Protein AF-A0AAW6NGP9-F1 (afdb_monomer_lite)

Radius of gyration: 13.14 Å; chains: 1; bounding box: 25×26×33 Å

Structure (mmCIF, N/CA/C/O backbone):
data_AF-A0AAW6NGP9-F1
#
_entry.id   AF-A0AAW6NGP9-F1
#
loop_
_atom_site.group_PDB
_atom_site.id
_atom_site.type_symbol
_atom_site.label_atom_id
_atom_site.label_alt_id
_atom_site.label_comp_id
_atom_site.label_asym_id
_atom_site.label_entity_id
_atom_site.label_seq_id
_atom_site.pdbx_PDB_ins_code
_atom_site.Cartn_x
_atom_site.Cartn_y
_atom_site.Cartn_z
_atom_site.occupancy
_atom_site.B_iso_or_equiv
_atom_site.auth_seq_id
_atom_site.auth_comp_id
_atom_site.auth_asym_id
_atom_site.auth_atom_id
_atom_site.pdbx_PDB_model_num
ATOM 1 N N . MET A 1 1 ? -7.901 -12.690 14.033 1.00 44.53 1 MET A N 1
ATOM 2 C CA . MET A 1 1 ? -8.806 -11.729 14.699 1.00 44.53 1 MET A CA 1
ATOM 3 C C . MET A 1 1 ? -8.820 -10.477 13.837 1.00 44.53 1 MET A C 1
ATOM 5 O O . MET A 1 1 ? -7.751 -9.929 13.614 1.00 44.53 1 MET A O 1
ATOM 9 N N . SER A 1 2 ? -9.966 -10.096 13.267 1.00 52.41 2 SER A N 1
ATOM 10 C CA . SER A 1 2 ? -10.077 -8.875 12.458 1.00 52.41 2 SER A CA 1
ATOM 11 C C . SER A 1 2 ? -10.267 -7.698 13.406 1.00 52.41 2 SER A C 1
ATOM 13 O O . SER A 1 2 ? -11.289 -7.633 14.085 1.00 52.41 2 SER A O 1
ATOM 15 N N . ALA A 1 3 ? -9.279 -6.814 13.508 1.00 62.34 3 ALA A N 1
ATOM 16 C CA . ALA A 1 3 ? -9.435 -5.586 14.275 1.00 62.34 3 ALA A CA 1
ATOM 17 C C . ALA A 1 3 ? -10.410 -4.666 13.527 1.00 62.34 3 ALA A C 1
ATOM 19 O O . ALA A 1 3 ? -10.184 -4.321 12.369 1.00 62.34 3 ALA A O 1
ATOM 20 N N . THR A 1 4 ? -11.518 -4.304 14.166 1.00 62.44 4 THR A N 1
ATOM 21 C CA . THR A 1 4 ? -12.474 -3.329 13.637 1.00 62.44 4 THR A CA 1
ATOM 22 C C . THR A 1 4 ? -11.866 -1.933 13.723 1.00 62.44 4 THR A C 1
ATOM 24 O O . THR A 1 4 ? -11.371 -1.534 14.778 1.00 62.44 4 THR A O 1
ATOM 27 N N . ALA A 1 5 ? -11.913 -1.174 12.627 1.00 62.53 5 ALA A N 1
ATOM 28 C CA . ALA A 1 5 ? -11.525 0.232 12.650 1.00 62.53 5 ALA A CA 1
ATOM 29 C C . ALA A 1 5 ? -12.461 1.003 13.599 1.00 62.53 5 ALA A C 1
ATOM 31 O O . ALA A 1 5 ? -13.684 0.926 13.476 1.00 62.53 5 ALA A O 1
ATOM 32 N N . THR A 1 6 ? -11.890 1.727 14.560 1.00 64.75 6 THR A N 1
ATOM 33 C CA . THR A 1 6 ? -12.616 2.636 15.460 1.00 64.75 6 THR A CA 1
ATOM 34 C C . THR A 1 6 ? -12.102 4.057 15.250 1.00 64.75 6 THR A C 1
ATOM 36 O O . THR A 1 6 ? -10.999 4.234 14.739 1.00 64.75 6 THR A O 1
ATOM 39 N N . MET A 1 7 ? -12.855 5.078 15.677 1.00 58.84 7 MET A N 1
ATOM 40 C CA . MET A 1 7 ? -12.432 6.484 15.529 1.00 58.84 7 MET A CA 1
ATOM 41 C C . MET A 1 7 ? -11.094 6.815 16.217 1.00 58.84 7 MET A C 1
ATOM 43 O O . MET A 1 7 ? -10.495 7.836 15.898 1.00 58.84 7 MET A O 1
ATOM 47 N N . PHE A 1 8 ? -10.616 5.964 17.133 1.00 63.56 8 PHE A N 1
ATOM 48 C CA . PHE A 1 8 ? -9.329 6.126 17.819 1.00 63.56 8 PHE A CA 1
ATOM 49 C C . PHE A 1 8 ? -8.220 5.217 17.272 1.00 63.56 8 PHE A C 1
ATOM 51 O O . PHE A 1 8 ? -7.060 5.377 17.646 1.00 63.56 8 PHE A O 1
ATOM 58 N N . ALA A 1 9 ? -8.546 4.266 16.391 1.00 72.44 9 ALA A N 1
ATOM 59 C CA . ALA A 1 9 ? -7.546 3.459 15.709 1.00 72.44 9 ALA A CA 1
ATOM 60 C C . ALA A 1 9 ? -7.033 4.242 14.497 1.00 72.44 9 ALA A C 1
ATOM 62 O O . ALA A 1 9 ? -7.793 4.522 13.567 1.00 72.44 9 ALA A O 1
ATOM 63 N N . GLN A 1 10 ? -5.743 4.593 14.507 1.00 73.38 10 GLN A N 1
ATOM 64 C CA . GLN A 1 10 ? -5.108 5.248 13.367 1.00 73.38 10 GLN A CA 1
ATOM 65 C C . GLN A 1 10 ? -5.345 4.406 12.111 1.00 73.38 10 GLN A C 1
ATOM 67 O O . GLN A 1 10 ? -4.875 3.273 12.004 1.00 73.38 10 GLN A O 1
ATOM 72 N N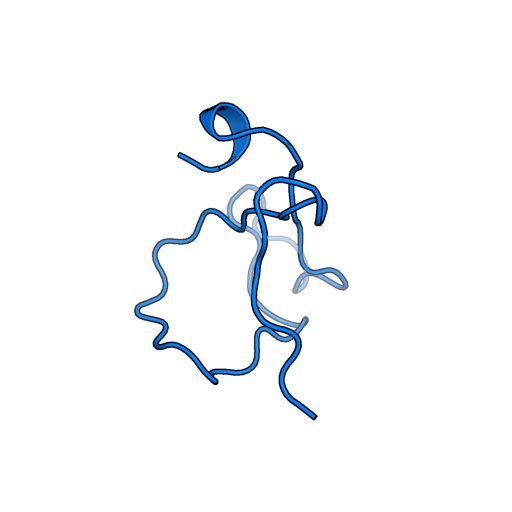 . SER A 1 11 ? -6.094 4.972 11.170 1.00 84.94 11 SER A N 1
ATOM 73 C CA . SER A 1 11 ? -6.335 4.357 9.872 1.00 84.94 11 SER A CA 1
ATOM 74 C C . SER A 1 11 ? -5.252 4.799 8.897 1.00 84.94 11 SER A C 1
ATOM 76 O O . SER A 1 11 ? -4.787 5.941 8.940 1.00 84.94 11 SER A O 1
ATOM 78 N N . PHE A 1 12 ? -4.851 3.879 8.028 1.00 91.81 12 PHE A N 1
ATOM 79 C CA . PHE A 1 12 ? -3.949 4.144 6.919 1.00 91.81 12 PHE A CA 1
ATOM 80 C C . PHE A 1 12 ? -4.714 3.979 5.613 1.00 91.81 12 PHE A C 1
ATOM 82 O O . PHE A 1 12 ? -5.480 3.030 5.452 1.00 91.81 12 PHE A O 1
ATOM 89 N N . PHE A 1 13 ? -4.484 4.891 4.679 1.00 93.19 13 PHE A N 1
ATOM 90 C CA . PHE A 1 13 ? -5.102 4.885 3.363 1.00 93.19 13 PHE A CA 1
ATOM 91 C C . PHE A 1 13 ? -4.081 4.461 2.308 1.00 93.19 13 PHE A C 1
ATOM 93 O O . PHE A 1 13 ? -2.905 4.823 2.388 1.00 93.19 13 PHE A O 1
ATOM 100 N N . HIS A 1 14 ? -4.540 3.703 1.315 1.00 96.12 14 HIS A N 1
ATOM 101 C CA . HIS A 1 14 ? -3.770 3.328 0.134 1.00 96.12 14 HIS A CA 1
ATOM 102 C C . HIS A 1 14 ? -4.538 3.766 -1.114 1.00 96.12 14 HIS A C 1
ATOM 104 O O . HIS A 1 14 ? -5.565 3.175 -1.445 1.00 96.12 14 HIS A O 1
ATOM 110 N N . GLY A 1 15 ? -4.055 4.810 -1.790 1.00 96.00 15 GLY A N 1
ATOM 111 C CA . GLY A 1 15 ? -4.614 5.260 -3.064 1.00 96.00 15 GLY A CA 1
ATOM 112 C C . GLY A 1 15 ? -4.175 4.346 -4.205 1.00 96.00 15 GLY A C 1
ATOM 113 O O . GLY A 1 15 ? -2.977 4.146 -4.417 1.00 96.00 15 GLY A O 1
ATOM 114 N N . THR A 1 16 ? -5.125 3.771 -4.944 1.00 96.69 16 THR A N 1
ATOM 115 C CA . THR A 1 16 ? -4.823 2.885 -6.076 1.00 96.69 16 THR A CA 1
ATOM 116 C C . THR A 1 16 ? -5.958 2.830 -7.095 1.00 96.69 16 THR A C 1
ATOM 118 O O . THR A 1 16 ? -7.125 3.011 -6.759 1.00 96.69 16 THR A O 1
ATOM 121 N N . LYS A 1 17 ? -5.608 2.544 -8.355 1.00 96.31 17 LYS A N 1
ATOM 122 C CA . LYS A 1 17 ? -6.567 2.246 -9.435 1.00 96.31 17 LYS A CA 1
ATOM 123 C C . LYS A 1 17 ? -6.900 0.754 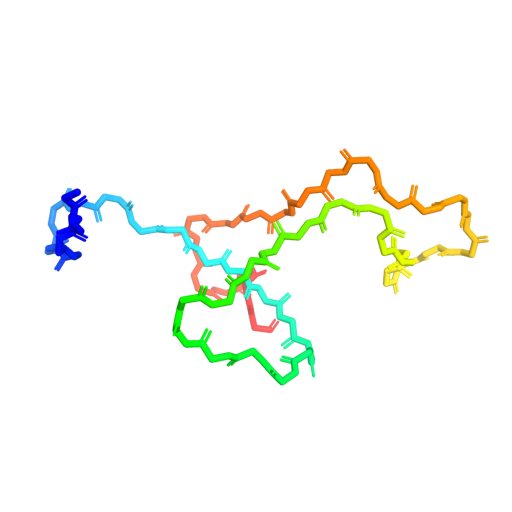-9.542 1.00 96.31 17 LYS A C 1
ATOM 125 O O . LYS A 1 17 ? -7.743 0.380 -10.352 1.00 96.31 17 LYS A O 1
ATOM 130 N N . ALA A 1 18 ? -6.206 -0.103 -8.792 1.00 96.62 18 ALA A N 1
ATOM 131 C CA . ALA A 1 18 ? -6.491 -1.532 -8.774 1.00 96.62 18 ALA A CA 1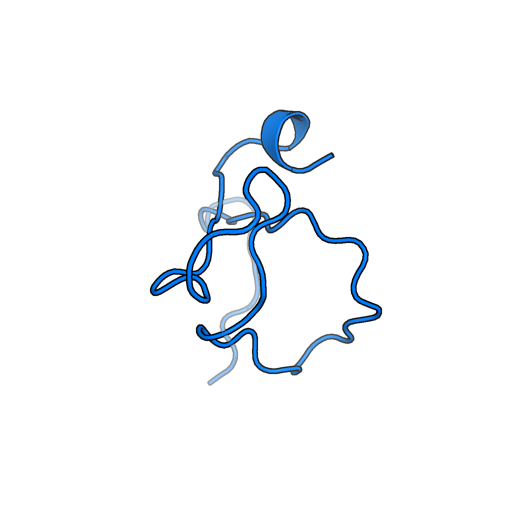
ATOM 132 C C . ALA A 1 18 ? -7.893 -1.789 -8.195 1.00 96.62 18 ALA A C 1
ATOM 134 O O . ALA A 1 18 ? -8.276 -1.188 -7.193 1.00 96.62 18 ALA A O 1
ATOM 135 N N . ALA A 1 19 ? -8.649 -2.694 -8.815 1.00 96.94 19 ALA A N 1
ATOM 136 C CA . ALA A 1 19 ? -9.974 -3.088 -8.345 1.00 96.94 19 ALA A CA 1
ATOM 137 C C . ALA A 1 19 ? -9.849 -4.096 -7.189 1.00 96.94 19 ALA A C 1
ATOM 139 O O . ALA A 1 19 ? -9.955 -5.300 -7.405 1.00 96.94 19 ALA A O 1
ATOM 140 N N . LEU A 1 20 ? -9.560 -3.594 -5.986 1.00 96.31 20 LEU A N 1
ATOM 141 C CA . LEU A 1 20 ? -9.407 -4.396 -4.769 1.00 96.31 20 LEU A CA 1
ATOM 142 C C . LEU A 1 20 ? -10.721 -4.477 -3.981 1.00 96.31 20 LEU A C 1
ATOM 144 O O . LEU A 1 20 ? -11.460 -3.495 -3.882 1.00 96.31 20 LEU A O 1
ATOM 148 N N . ALA A 1 21 ? -10.971 -5.628 -3.364 1.00 95.94 21 ALA A N 1
ATOM 149 C CA . ALA A 1 21 ? -12.039 -5.862 -2.403 1.00 95.94 21 ALA A CA 1
ATOM 150 C C . ALA A 1 21 ? -11.482 -6.008 -0.969 1.00 95.94 21 ALA A C 1
ATOM 152 O O . ALA A 1 21 ? -10.314 -6.358 -0.774 1.00 95.94 21 ALA A O 1
ATOM 153 N N . PRO A 1 22 ? -12.298 -5.766 0.077 1.00 93.69 22 PRO A N 1
ATOM 154 C CA . PRO A 1 22 ? -11.893 -6.050 1.450 1.00 93.69 22 PRO A CA 1
ATOM 155 C C . PRO A 1 22 ? -11.468 -7.514 1.622 1.00 93.69 22 PRO A C 1
ATOM 157 O O . PRO A 1 22 ? -12.223 -8.428 1.298 1.00 93.69 22 PRO A O 1
ATOM 160 N N . GLY A 1 23 ? -10.272 -7.723 2.174 1.00 93.94 23 GLY A N 1
ATOM 161 C CA . GLY A 1 23 ? -9.665 -9.048 2.335 1.00 93.94 23 GLY A CA 1
ATOM 162 C C . GLY A 1 23 ? -8.598 -9.383 1.289 1.00 93.94 23 GLY A C 1
ATOM 163 O O . GLY A 1 23 ? -7.820 -10.307 1.523 1.00 93.94 23 GLY A O 1
ATOM 164 N N . ASP A 1 24 ? -8.502 -8.618 0.198 1.00 97.25 24 ASP A N 1
ATOM 165 C CA . ASP A 1 24 ? -7.443 -8.794 -0.796 1.00 97.25 24 ASP A CA 1
ATOM 166 C C . ASP A 1 24 ? -6.061 -8.434 -0.231 1.00 97.25 24 ASP A C 1
ATOM 168 O O . ASP A 1 24 ? -5.894 -7.504 0.564 1.00 97.25 24 ASP A O 1
ATOM 172 N N . LEU A 1 25 ? -5.037 -9.170 -0.675 1.00 96.06 25 LEU A N 1
ATOM 173 C CA . LEU A 1 25 ? -3.651 -8.937 -0.282 1.00 96.06 25 LEU A CA 1
ATOM 174 C C . LEU A 1 25 ? -2.998 -7.873 -1.172 1.00 96.06 25 LEU A C 1
ATOM 176 O O . LEU A 1 25 ? -2.837 -8.070 -2.377 1.00 96.06 25 LEU A O 1
ATOM 180 N N . ILE A 1 26 ? -2.510 -6.796 -0.555 1.00 96.44 26 ILE A N 1
ATOM 181 C CA . ILE A 1 26 ? -1.633 -5.826 -1.219 1.00 96.44 26 ILE A CA 1
ATOM 182 C C . ILE A 1 26 ? -0.182 -6.277 -1.034 1.00 96.44 26 ILE A C 1
ATOM 184 O O . ILE A 1 26 ? 0.342 -6.286 0.080 1.00 96.44 26 ILE A O 1
ATOM 188 N N . ALA A 1 27 ? 0.460 -6.667 -2.132 1.00 96.25 27 ALA A N 1
ATOM 189 C CA . ALA A 1 27 ? 1.827 -7.179 -2.147 1.00 96.25 27 ALA A CA 1
ATOM 190 C C . ALA A 1 27 ? 2.804 -6.206 -2.823 1.00 96.25 27 ALA A C 1
ATOM 192 O O . ALA A 1 27 ? 2.413 -5.317 -3.575 1.00 96.25 27 ALA A O 1
ATOM 193 N N . VAL A 1 28 ? 4.095 -6.403 -2.564 1.00 96.69 28 VAL A N 1
ATOM 194 C CA . VAL A 1 28 ? 5.186 -5.754 -3.307 1.00 96.69 28 VAL A CA 1
ATOM 195 C C . VAL A 1 28 ? 5.367 -6.414 -4.681 1.00 96.69 28 VAL A C 1
ATOM 197 O O . VAL A 1 28 ? 4.788 -7.462 -4.955 1.00 96.69 28 VAL A O 1
ATOM 200 N N . GLY A 1 29 ? 6.199 -5.832 -5.547 1.00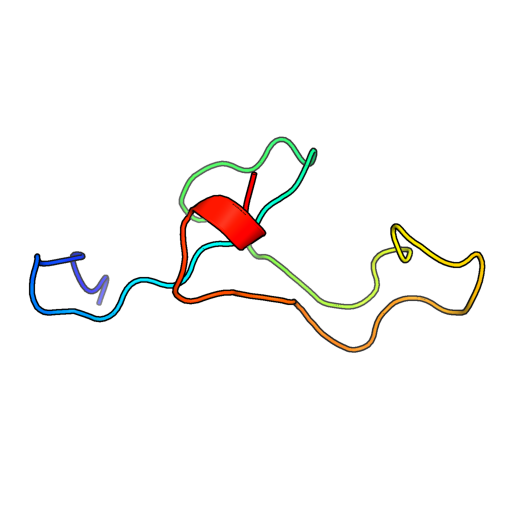 95.88 29 GLY A N 1
ATOM 201 C CA . GLY A 1 29 ? 6.521 -6.411 -6.857 1.00 95.88 29 GLY A CA 1
ATOM 202 C C . GLY A 1 29 ? 5.737 -5.819 -8.034 1.00 95.88 29 GLY A C 1
ATOM 203 O O . GLY A 1 29 ? 6.009 -6.170 -9.185 1.00 95.88 29 GLY A O 1
ATOM 204 N N . TYR A 1 30 ? 4.825 -4.879 -7.781 1.00 94.00 30 TYR A N 1
ATOM 205 C CA . TYR A 1 30 ? 4.110 -4.154 -8.832 1.00 94.00 30 TYR A CA 1
ATOM 206 C C . TYR A 1 30 ? 4.946 -3.017 -9.435 1.00 94.00 30 TYR A C 1
ATOM 208 O O . TYR A 1 30 ? 5.879 -2.496 -8.816 1.00 94.00 30 TYR A O 1
ATOM 216 N N . ARG A 1 31 ? 4.604 -2.637 -10.672 1.00 94.88 31 ARG A N 1
ATOM 217 C CA . ARG A 1 31 ? 5.229 -1.519 -11.390 1.00 94.88 31 ARG A CA 1
ATOM 218 C C . ARG A 1 31 ? 4.980 -0.199 -10.653 1.00 94.88 31 ARG A C 1
ATOM 220 O O . ARG A 1 31 ? 3.907 0.019 -10.099 1.00 94.88 31 ARG A O 1
ATOM 227 N N . SER A 1 32 ? 5.974 0.686 -10.686 1.00 94.38 32 SER A N 1
ATOM 228 C CA . SER A 1 32 ? 5.854 2.051 -10.173 1.00 94.38 32 SER A CA 1
ATOM 229 C C . SER A 1 32 ? 4.865 2.885 -10.995 1.00 94.38 32 SER A C 1
ATOM 231 O O . SER A 1 32 ? 4.825 2.793 -12.220 1.00 94.38 32 SER A O 1
ATOM 233 N N . ASN A 1 33 ? 4.105 3.748 -10.320 1.00 94.06 33 ASN A N 1
ATOM 234 C CA . ASN A 1 33 ? 3.230 4.727 -10.976 1.00 94.06 33 ASN A CA 1
ATOM 235 C C . ASN A 1 33 ? 3.999 5.935 -11.540 1.00 94.06 33 ASN A C 1
ATOM 237 O O . ASN A 1 33 ? 3.444 6.694 -12.328 1.00 94.06 33 ASN A O 1
ATOM 241 N N . PHE A 1 34 ? 5.252 6.131 -11.121 1.00 93.75 34 PHE A N 1
ATOM 242 C CA . PHE A 1 34 ? 6.034 7.337 -11.418 1.00 93.75 34 PHE A CA 1
ATOM 243 C C . PHE A 1 34 ? 7.265 7.070 -12.283 1.00 93.75 34 PHE A C 1
ATOM 245 O O . PHE A 1 34 ? 7.828 7.999 -12.852 1.00 93.75 34 PHE A O 1
ATOM 252 N N . THR A 1 35 ? 7.729 5.821 -12.348 1.00 92.31 35 THR A N 1
ATOM 253 C CA . THR A 1 35 ? 8.976 5.464 -13.029 1.00 92.31 35 THR A CA 1
ATOM 254 C C . THR A 1 35 ? 8.833 4.146 -13.779 1.00 92.31 35 THR A C 1
ATOM 256 O O . THR A 1 35 ? 8.099 3.253 -13.360 1.00 92.31 35 THR A O 1
ATOM 259 N N . ASP A 1 36 ? 9.615 3.983 -14.844 1.00 88.81 36 ASP A N 1
ATOM 260 C CA . ASP A 1 36 ? 9.725 2.720 -15.592 1.00 88.81 36 ASP A CA 1
ATOM 261 C C . ASP A 1 36 ? 10.825 1.802 -15.034 1.00 88.81 36 ASP A C 1
ATOM 263 O O . ASP A 1 36 ? 11.378 0.949 -15.726 1.00 88.81 36 ASP A O 1
ATOM 267 N N . ALA A 1 37 ? 11.181 2.009 -13.765 1.00 86.00 37 ALA A N 1
ATOM 268 C CA . ALA A 1 37 ? 12.215 1.254 -13.081 1.00 86.00 37 ALA A CA 1
ATOM 269 C C . ALA A 1 37 ? 11.741 -0.165 -12.712 1.00 86.00 37 ALA A C 1
ATOM 271 O O . ALA A 1 37 ? 10.640 -0.609 -13.044 1.00 86.00 37 ALA A O 1
ATOM 272 N N . LYS A 1 38 ? 12.599 -0.884 -11.980 1.00 90.25 38 LYS A N 1
ATOM 273 C CA . LYS A 1 38 ? 12.261 -2.185 -11.394 1.00 90.25 38 LYS A CA 1
ATOM 274 C C . LYS A 1 38 ? 10.987 -2.091 -10.547 1.00 90.25 38 LYS A C 1
ATOM 276 O O . LYS A 1 38 ? 10.686 -1.042 -9.977 1.00 90.25 38 LYS A O 1
ATOM 281 N N . SER A 1 39 ? 10.289 -3.219 -10.438 1.00 94.00 39 SER A N 1
ATOM 282 C CA . SER A 1 39 ? 9.159 -3.396 -9.529 1.00 94.00 39 SER A CA 1
ATOM 283 C C . SER A 1 39 ? 9.446 -2.860 -8.125 1.00 94.00 39 SER A C 1
ATOM 285 O O . SER A 1 39 ? 10.558 -2.997 -7.611 1.00 94.00 39 SER A O 1
ATOM 287 N N . LEU A 1 40 ? 8.427 -2.270 -7.502 1.00 95.19 40 LEU A N 1
ATOM 288 C CA . LEU A 1 40 ? 8.536 -1.651 -6.188 1.00 95.19 40 LEU A CA 1
ATOM 289 C C . LEU A 1 40 ? 8.749 -2.700 -5.093 1.00 95.19 40 LEU A C 1
ATOM 291 O O . LEU A 1 40 ? 8.025 -3.693 -5.018 1.00 95.19 40 LEU A O 1
ATOM 295 N N . SER A 1 41 ? 9.695 -2.427 -4.195 1.00 96.50 41 SER A N 1
ATOM 296 C CA . SER A 1 41 ? 9.961 -3.252 -3.007 1.00 96.50 41 SER A CA 1
ATOM 297 C C . SER A 1 41 ? 9.057 -2.924 -1.813 1.00 96.50 41 SER A C 1
ATOM 299 O O . SER A 1 41 ? 9.229 -3.518 -0.754 1.00 96.50 41 SER A O 1
ATOM 301 N N . TRP A 1 42 ? 8.126 -1.973 -1.956 1.00 96.56 42 TRP A N 1
ATOM 302 C CA . TRP A 1 42 ? 7.314 -1.438 -0.860 1.00 96.56 42 TRP A CA 1
ATOM 303 C C . TRP A 1 42 ? 5.870 -1.182 -1.287 1.00 96.56 42 TRP A C 1
ATOM 305 O O . TRP A 1 42 ? 5.598 -0.908 -2.457 1.00 96.56 42 TRP A O 1
ATOM 315 N N . VAL A 1 43 ? 4.968 -1.223 -0.305 1.00 97.12 43 VAL A N 1
ATOM 316 C CA . VAL A 1 43 ? 3.584 -0.753 -0.422 1.00 97.12 43 VAL A CA 1
ATOM 317 C C . VAL A 1 43 ? 3.466 0.555 0.353 1.00 97.12 43 VAL A C 1
ATOM 319 O O . VAL A 1 43 ? 3.892 0.639 1.504 1.00 97.12 43 VAL A O 1
ATOM 322 N N . TYR A 1 44 ? 2.908 1.577 -0.287 1.00 96.12 44 TYR A N 1
ATOM 323 C CA . TYR A 1 44 ? 2.837 2.927 0.265 1.00 96.12 44 TYR A CA 1
ATOM 324 C C . TYR A 1 44 ? 1.476 3.186 0.902 1.00 96.12 44 TYR A C 1
ATOM 326 O O . TYR A 1 44 ? 0.445 2.924 0.288 1.00 96.12 44 TYR A O 1
ATOM 334 N N . PHE A 1 45 ? 1.484 3.742 2.108 1.00 96.44 45 PHE A N 1
ATOM 335 C CA . PHE A 1 45 ? 0.291 4.145 2.843 1.00 96.44 45 PHE A CA 1
ATOM 336 C C . PHE A 1 45 ? 0.458 5.570 3.372 1.00 96.44 45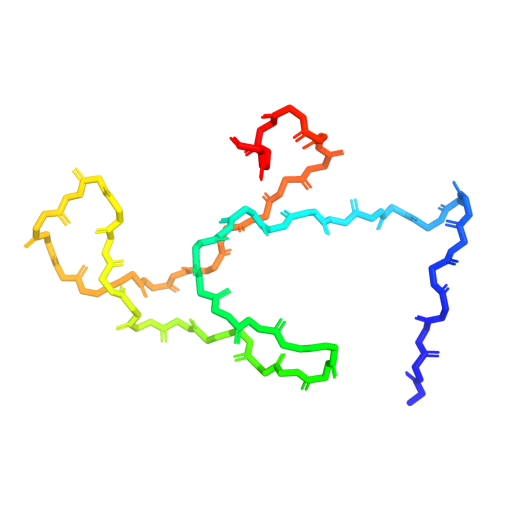 PHE A C 1
ATOM 338 O O . PHE A 1 45 ? 1.581 6.029 3.583 1.00 96.44 45 PHE A O 1
ATOM 345 N N . THR A 1 46 ? -0.655 6.251 3.633 1.00 94.81 46 THR A N 1
ATOM 346 C CA . THR A 1 46 ? -0.678 7.591 4.237 1.00 94.81 46 THR A CA 1
ATOM 347 C C . THR A 1 46 ? -1.683 7.673 5.385 1.00 94.81 46 THR A C 1
ATOM 349 O O . THR A 1 46 ? -2.672 6.942 5.415 1.00 94.81 46 THR A O 1
ATOM 352 N N . GLY A 1 47 ? -1.428 8.568 6.342 1.00 92.25 47 GLY A N 1
ATOM 353 C CA . GLY A 1 47 ? -2.365 8.901 7.420 1.00 92.25 47 GLY A CA 1
ATOM 354 C C . GLY A 1 47 ? -3.390 9.982 7.051 1.00 92.25 47 GLY A C 1
ATOM 355 O O . GLY A 1 47 ? -4.282 10.253 7.849 1.00 92.25 47 GLY A O 1
ATOM 356 N N . THR A 1 48 ? -3.278 10.610 5.874 1.00 90.69 48 THR A N 1
ATOM 357 C CA . THR A 1 48 ? -4.186 11.673 5.411 1.00 90.69 48 THR A CA 1
ATOM 358 C C . THR A 1 48 ? -4.959 11.243 4.170 1.00 90.69 48 THR A C 1
ATOM 360 O O . THR A 1 48 ? -4.411 10.590 3.287 1.00 90.69 48 THR A O 1
ATOM 363 N N . LEU A 1 49 ? -6.234 11.636 4.088 1.00 91.50 49 LEU A N 1
ATOM 364 C CA . LEU A 1 49 ? -7.081 11.319 2.935 1.00 91.50 49 LEU A CA 1
ATOM 365 C C . LEU A 1 49 ? -6.595 12.011 1.650 1.00 91.50 49 LEU A C 1
ATOM 367 O O . LEU A 1 49 ? -6.613 11.398 0.594 1.00 91.50 49 LEU A O 1
ATOM 371 N N . ASP A 1 50 ? -6.114 13.251 1.752 1.00 95.50 50 ASP A N 1
ATOM 372 C CA . ASP A 1 50 ? -5.638 14.048 0.611 1.00 95.50 50 ASP A CA 1
ATOM 373 C C . ASP A 1 50 ? -4.512 13.354 -0.174 1.00 95.50 50 ASP A C 1
ATOM 375 O O . ASP A 1 50 ? -4.565 13.260 -1.392 1.00 95.50 50 ASP A O 1
ATOM 379 N N . ALA A 1 51 ? -3.543 12.752 0.522 1.00 94.62 51 ALA A N 1
ATOM 380 C CA . ALA A 1 51 ? -2.451 12.025 -0.124 1.00 94.62 51 ALA A CA 1
ATOM 381 C C . ALA A 1 51 ? -2.865 10.652 -0.701 1.00 94.62 51 ALA A C 1
ATOM 383 O O . ALA A 1 51 ? -2.031 9.972 -1.298 1.00 94.62 51 ALA A O 1
ATOM 384 N N . ALA A 1 52 ? -4.107 10.208 -0.477 1.00 95.00 52 ALA A N 1
ATOM 385 C CA . ALA A 1 52 ? -4.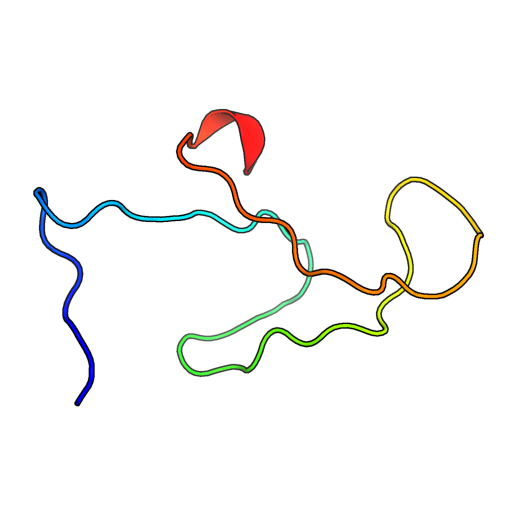626 8.920 -0.937 1.00 95.00 52 ALA A CA 1
ATOM 386 C C . ALA A 1 52 ? -5.613 9.023 -2.112 1.00 95.00 52 ALA A C 1
ATOM 388 O O . ALA A 1 52 ? -6.070 7.978 -2.583 1.00 95.00 52 ALA A O 1
ATOM 389 N N . ILE A 1 53 ? -5.960 10.237 -2.552 1.00 90.94 53 ILE A N 1
ATOM 390 C CA . ILE A 1 53 ? -6.907 10.501 -3.649 1.00 90.94 53 ILE A CA 1
ATOM 391 C C . ILE A 1 53 ? -6.161 10.737 -4.966 1.00 90.94 53 ILE A C 1
ATOM 393 O O . ILE A 1 53 ? -5.073 11.351 -4.944 1.00 90.94 53 ILE A O 1
#

InterPro domains:
  IPR021975 Rifampin ADP-ribosyltransferase [PF12120] (12-53)
  IPR038611 Rifampin ADP-ribosyltransferase superfamily [G3DSA:3.20.170.40] (1-53)

Organism: Enterobacter cloacae (NCBI:txid550)

Secondary structure (DSSP, 8-state):
--PPP-TTS---B---SS---TT----S-PPPSS-SSS--S----BSSSGGG-

pLDDT: mean 88.11, std 13.45, range [44.53, 97.25]

Foldseek 3Di:
DDDDDDPPPQDKAAADPDPDDPPDDDDWQCADPPDNDGTGPDGDIDSDPVVRD

Sequence (53 aa):
MSATATMFAQSFFHGTKAALAPGDLIAVGYRSNFTDAKSLSWVYFTGTLDAAI